Protein AF-A0A3P8RP35-F1 (afdb_monomer_lite)

InterPro domains:
  IPR036282 Glutathione S-transferase, C-terminal domain superfamily [SSF47616] (12-62)

Sequence (72 aa):
MASGLSDLKGAEALNDYLSSRSYLAGFSPSQADHKAFKLLRRPPNPHHVHALRWYRHIAALQQDLHPDSSSE

Radius of gyration: 13.49 Å; chains: 1; bounding box: 29×22×44 Å

Foldseek 3Di:
DPVVVVLLVVLQVLLVVQPVALEPDDNDHDPVLVVVLVVNVDADDVVSVRSNNNNVVVVVVVVVPPVPPPDD

Organism: Amphiprion percula (NCBI:txid161767)

pLDDT: mean 84.61, std 17.04, range [40.66, 98.25]

Secondary structure (DSSP, 8-state):
--HHHHHHHHHHHHHHHTTS-SSSSTTS--HHHHHHHHHH-SPPPTT-HHHHHHHHHHHHHHHHTSTTS---

Structure (mmCIF, N/CA/C/O backbone):
data_AF-A0A3P8RP35-F1
#
_entry.id   AF-A0A3P8RP35-F1
#
loop_
_atom_site.group_PDB
_atom_site.id
_atom_site.type_symbol
_atom_site.label_atom_id
_at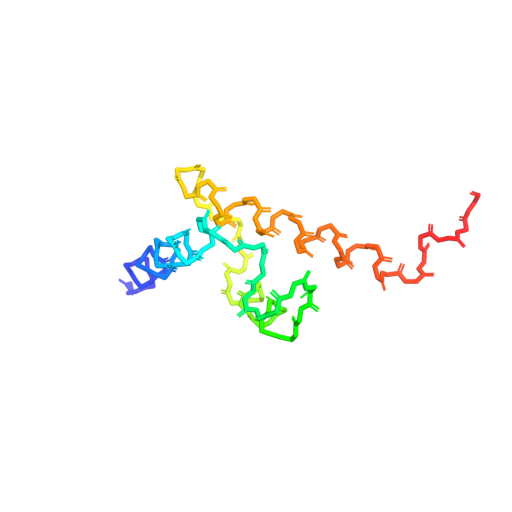om_site.label_alt_id
_atom_site.label_comp_id
_atom_site.label_asym_id
_atom_site.label_entity_id
_atom_site.label_seq_id
_atom_site.pdbx_PDB_ins_code
_atom_site.Cartn_x
_atom_site.Cartn_y
_atom_site.Cartn_z
_atom_site.occupancy
_atom_site.B_iso_or_equiv
_atom_site.auth_seq_id
_atom_site.auth_comp_id
_atom_site.auth_asym_id
_atom_site.auth_atom_id
_atom_site.pdbx_PDB_model_num
ATOM 1 N N . MET A 1 1 ? -19.449 1.697 -17.201 1.00 40.66 1 MET A N 1
ATOM 2 C CA . MET A 1 1 ? -18.639 0.495 -17.511 1.00 40.66 1 MET A CA 1
ATOM 3 C C . MET A 1 1 ? -17.135 0.822 -17.582 1.00 40.66 1 MET A C 1
ATOM 5 O O . MET A 1 1 ? -16.483 0.435 -18.537 1.00 40.66 1 MET A O 1
ATOM 9 N N . ALA A 1 2 ? -16.561 1.528 -16.593 1.00 47.41 2 ALA A N 1
ATOM 10 C CA . ALA A 1 2 ? -15.154 1.978 -16.636 1.00 47.41 2 ALA A CA 1
ATOM 11 C C . ALA A 1 2 ? -14.313 1.579 -15.402 1.00 47.41 2 ALA A C 1
ATOM 13 O O . ALA A 1 2 ? -13.157 1.970 -15.304 1.00 47.41 2 ALA A O 1
ATOM 14 N N . SER A 1 3 ? -14.866 0.802 -14.458 1.00 57.50 3 SER A N 1
ATOM 15 C CA . SER A 1 3 ? -14.144 0.455 -13.218 1.00 57.50 3 SER A CA 1
ATOM 16 C C . SER A 1 3 ? -13.089 -0.636 -13.436 1.00 57.50 3 SER A C 1
ATOM 18 O O . SER A 1 3 ? -12.005 -0.563 -12.878 1.00 57.50 3 SER A O 1
ATOM 20 N N . GLY A 1 4 ? -13.349 -1.605 -14.324 1.00 53.81 4 GLY A N 1
ATOM 21 C CA . GLY A 1 4 ? -12.505 -2.801 -14.452 1.00 53.81 4 GLY A CA 1
ATOM 22 C C . GLY A 1 4 ? -11.057 -2.535 -14.880 1.00 53.81 4 GLY A C 1
ATOM 23 O O . GLY A 1 4 ? -10.150 -3.142 -14.325 1.00 53.81 4 GLY A O 1
ATOM 24 N N . LEU A 1 5 ? -10.821 -1.616 -15.824 1.00 45.34 5 LEU A N 1
ATOM 25 C CA . LEU A 1 5 ? -9.466 -1.292 -16.303 1.00 45.34 5 LEU A CA 1
ATOM 26 C C . LEU A 1 5 ? -8.643 -0.508 -15.270 1.00 45.34 5 LEU A C 1
ATOM 28 O O . LEU A 1 5 ? -7.446 -0.752 -15.127 1.00 45.34 5 LEU A O 1
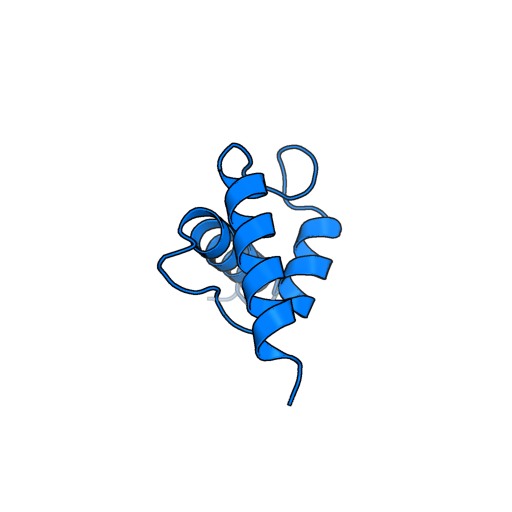ATOM 32 N N . SER A 1 6 ? -9.282 0.401 -14.532 1.00 60.69 6 SER A N 1
ATOM 33 C CA . SER A 1 6 ? -8.646 1.174 -13.459 1.00 60.69 6 SER A CA 1
ATOM 34 C C . SER A 1 6 ? -8.292 0.282 -12.268 1.00 60.69 6 SER A C 1
ATOM 36 O O . SER A 1 6 ? -7.191 0.382 -11.729 1.00 60.69 6 SER A O 1
ATOM 38 N N . ASP A 1 7 ? -9.194 -0.639 -11.915 1.00 62.88 7 ASP A N 1
ATOM 39 C CA . ASP A 1 7 ? -8.998 -1.610 -10.836 1.00 62.88 7 ASP A CA 1
ATOM 40 C C . ASP A 1 7 ? -7.887 -2.626 -11.184 1.00 62.88 7 ASP A C 1
ATOM 42 O O . ASP A 1 7 ? -7.060 -2.952 -10.331 1.00 62.88 7 ASP A O 1
ATOM 46 N N . LEU A 1 8 ? -7.804 -3.074 -12.447 1.00 62.12 8 LEU A N 1
ATOM 47 C CA . LEU A 1 8 ? -6.727 -3.946 -12.946 1.00 62.12 8 LEU A CA 1
ATOM 48 C C . LEU A 1 8 ? -5.354 -3.269 -12.847 1.00 62.12 8 LEU A C 1
ATOM 50 O O . LEU A 1 8 ? -4.428 -3.842 -12.274 1.00 62.12 8 LEU A O 1
ATOM 54 N N . LYS A 1 9 ? -5.241 -2.032 -13.345 1.00 73.94 9 LYS A N 1
ATOM 55 C CA . LYS A 1 9 ? -3.977 -1.282 -13.338 1.00 73.94 9 LYS A CA 1
ATOM 56 C C . LYS A 1 9 ? -3.536 -0.900 -11.922 1.00 73.94 9 LYS A C 1
ATOM 58 O O . LYS A 1 9 ? -2.345 -0.890 -11.623 1.00 73.94 9 LYS A O 1
ATOM 63 N N . GLY A 1 10 ? -4.496 -0.625 -11.036 1.00 81.75 10 GLY A N 1
ATOM 64 C CA . GLY A 1 10 ? -4.231 -0.387 -9.619 1.00 81.75 10 GLY A CA 1
ATOM 65 C C . GLY A 1 10 ? -3.703 -1.629 -8.897 1.00 81.75 10 GLY A C 1
ATOM 66 O O . GLY A 1 10 ? -2.772 -1.521 -8.102 1.00 81.75 10 GLY A O 1
ATOM 67 N N . ALA A 1 11 ? -4.252 -2.811 -9.194 1.00 83.81 11 ALA A N 1
ATOM 68 C CA . ALA A 1 11 ? -3.810 -4.063 -8.583 1.00 83.81 11 ALA A CA 1
ATOM 69 C C . ALA A 1 11 ? -2.412 -4.499 -9.054 1.00 83.81 11 ALA A C 1
ATOM 71 O O . ALA A 1 11 ? -1.637 -5.002 -8.241 1.00 83.81 11 ALA A O 1
ATOM 72 N N . GLU A 1 12 ? -2.081 -4.281 -10.328 1.00 91.38 12 GLU A N 1
ATOM 73 C CA . GLU A 1 12 ? -0.747 -4.550 -10.881 1.00 91.38 12 GLU A CA 1
ATOM 74 C C . GLU A 1 12 ? 0.313 -3.625 -10.262 1.00 91.38 12 GLU A C 1
ATOM 76 O O . GLU A 1 12 ? 1.288 -4.099 -9.684 1.00 91.38 12 GLU A O 1
ATOM 81 N N . ALA A 1 13 ? 0.072 -2.308 -10.247 1.00 93.00 13 ALA A N 1
ATOM 82 C CA . ALA A 1 13 ? 1.000 -1.355 -9.631 1.00 93.00 13 ALA A CA 1
ATOM 83 C C . ALA A 1 13 ? 1.214 -1.629 -8.129 1.00 93.00 13 ALA A C 1
ATOM 85 O O . ALA A 1 13 ? 2.330 -1.522 -7.614 1.00 93.00 13 ALA A O 1
ATOM 86 N N . LEU A 1 14 ? 0.148 -2.013 -7.420 1.00 94.62 14 LEU A N 1
ATOM 87 C CA . LEU A 1 14 ? 0.225 -2.429 -6.022 1.00 94.62 14 LEU A CA 1
ATOM 88 C C . LEU A 1 14 ? 1.064 -3.704 -5.851 1.00 94.62 14 LEU A C 1
ATOM 90 O O . LEU A 1 14 ? 1.862 -3.792 -4.917 1.00 94.62 14 LEU A O 1
ATOM 94 N N . ASN A 1 15 ? 0.896 -4.684 -6.741 1.00 96.69 15 ASN A N 1
ATOM 95 C CA . ASN A 1 15 ? 1.670 -5.921 -6.724 1.00 96.69 15 ASN A CA 1
ATOM 96 C C . ASN A 1 15 ? 3.169 -5.651 -6.874 1.00 96.69 15 ASN A C 1
ATOM 98 O O . ASN A 1 15 ? 3.959 -6.154 -6.075 1.00 96.69 15 ASN A O 1
ATOM 102 N N . ASP A 1 16 ? 3.548 -4.819 -7.841 1.00 97.19 16 ASP A N 1
ATOM 103 C CA . ASP A 1 16 ? 4.950 -4.490 -8.096 1.00 97.19 16 ASP A CA 1
ATOM 104 C C . ASP A 1 16 ? 5.564 -3.723 -6.928 1.00 97.19 16 ASP A C 1
ATOM 106 O O . ASP A 1 16 ? 6.670 -4.036 -6.485 1.00 97.19 16 ASP A O 1
ATOM 110 N N . TYR A 1 17 ? 4.824 -2.773 -6.350 1.00 96.56 17 TYR A N 1
ATOM 111 C CA . TYR A 1 17 ? 5.265 -2.043 -5.162 1.00 96.56 17 TYR A CA 1
ATOM 112 C C . TYR A 1 17 ? 5.535 -2.978 -3.970 1.00 96.56 17 TYR A C 1
ATOM 114 O O . TYR A 1 17 ? 6.515 -2.792 -3.245 1.00 96.56 17 TYR A O 1
ATOM 122 N N . LEU A 1 18 ? 4.677 -3.985 -3.772 1.00 97.81 18 LEU A N 1
ATOM 123 C CA . LEU A 1 18 ? 4.752 -4.957 -2.675 1.00 97.81 18 LEU A CA 1
ATOM 124 C C . LEU A 1 18 ? 5.675 -6.154 -2.958 1.00 97.81 18 LEU A C 1
ATOM 126 O O . LEU A 1 18 ? 5.829 -7.034 -2.104 1.00 97.81 18 LEU A O 1
ATOM 130 N N . SER A 1 19 ? 6.320 -6.203 -4.124 1.00 98.12 19 SER A N 1
ATOM 131 C CA . SER A 1 19 ? 7.308 -7.243 -4.446 1.00 98.12 19 SER A CA 1
ATOM 132 C C . SER A 1 19 ? 8.504 -7.225 -3.486 1.00 98.12 19 SER A C 1
ATOM 134 O O . SER A 1 19 ? 9.002 -8.277 -3.092 1.00 98.12 19 SER A O 1
ATOM 136 N N . SER A 1 20 ? 8.904 -6.033 -3.037 1.00 97.56 20 SER A N 1
ATOM 137 C CA . SER A 1 20 ? 10.022 -5.801 -2.110 1.00 97.56 20 SER A CA 1
ATOM 138 C C . SER A 1 20 ? 9.584 -5.242 -0.752 1.00 97.56 20 SER A C 1
ATOM 140 O O . SER A 1 20 ? 10.423 -4.864 0.065 1.00 97.56 20 SER A O 1
ATOM 142 N N . ARG A 1 21 ? 8.271 -5.157 -0.500 1.00 97.88 21 ARG A N 1
ATOM 143 C CA . ARG A 1 21 ? 7.700 -4.499 0.683 1.00 97.88 21 ARG A CA 1
ATOM 144 C C . ARG A 1 21 ? 6.563 -5.308 1.288 1.00 97.88 21 ARG A C 1
ATOM 146 O O . ARG A 1 21 ? 5.737 -5.884 0.582 1.00 97.88 21 ARG A O 1
ATOM 153 N N . SER A 1 22 ? 6.492 -5.300 2.613 1.00 97.25 22 SER A N 1
ATOM 154 C CA . SER A 1 22 ? 5.405 -5.954 3.350 1.00 97.25 22 SER A CA 1
ATOM 155 C C . SER A 1 22 ? 4.186 -5.051 3.541 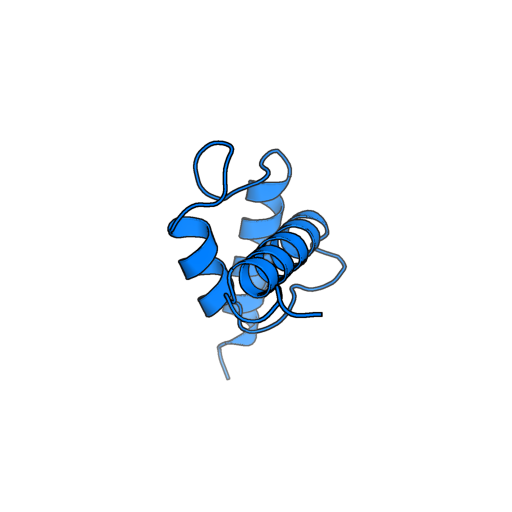1.00 97.25 22 SER A C 1
ATOM 157 O O . SER A 1 22 ? 3.081 -5.570 3.651 1.00 97.25 22 SER A O 1
ATOM 159 N N . TYR A 1 23 ? 4.379 -3.728 3.547 1.00 97.88 23 TYR A N 1
ATOM 160 C CA . TYR A 1 23 ? 3.356 -2.713 3.823 1.00 97.88 23 TYR A CA 1
ATOM 161 C C . TYR A 1 23 ? 3.516 -1.502 2.899 1.00 97.88 23 TYR A C 1
ATOM 163 O O . TYR A 1 23 ? 4.540 -1.345 2.228 1.00 97.88 23 TYR A O 1
ATOM 171 N N . LEU A 1 24 ? 2.511 -0.627 2.885 1.00 96.56 24 LEU A N 1
ATOM 172 C CA . LEU A 1 24 ? 2.516 0.602 2.084 1.00 96.56 24 LEU A CA 1
ATOM 173 C C . LEU A 1 24 ? 3.318 1.752 2.702 1.00 96.56 24 LEU A C 1
ATOM 175 O O . LEU A 1 24 ? 3.626 2.720 2.007 1.00 96.56 24 LEU A O 1
ATOM 179 N N . ALA A 1 25 ? 3.675 1.656 3.982 1.00 94.50 25 ALA A N 1
ATOM 180 C CA . ALA A 1 25 ? 4.582 2.587 4.638 1.00 94.50 25 ALA A CA 1
ATOM 181 C C . ALA A 1 25 ? 5.323 1.906 5.797 1.00 94.50 25 ALA A C 1
ATOM 183 O O . ALA A 1 25 ? 4.709 1.244 6.628 1.00 94.50 25 ALA A O 1
ATOM 184 N N . GLY A 1 26 ? 6.641 2.114 5.882 1.00 92.94 26 GLY A N 1
ATOM 185 C CA . GLY A 1 26 ? 7.468 1.552 6.952 1.00 92.94 26 GLY A CA 1
ATOM 186 C C . GLY A 1 26 ? 7.505 0.018 6.957 1.00 92.94 26 GLY A C 1
ATOM 187 O O . GLY A 1 26 ? 7.413 -0.624 5.911 1.00 92.94 26 GLY A O 1
ATOM 188 N N . PHE A 1 27 ? 7.666 -0.558 8.150 1.00 95.19 27 PHE A N 1
ATOM 189 C CA . PHE A 1 27 ? 7.842 -2.003 8.361 1.00 95.19 27 PHE A CA 1
ATOM 190 C C . PHE A 1 27 ? 6.727 -2.643 9.204 1.00 95.19 27 PHE A C 1
ATOM 192 O O . PHE A 1 27 ? 6.826 -3.816 9.555 1.00 95.19 27 PHE A O 1
ATOM 199 N N . SER A 1 28 ? 5.663 -1.892 9.491 1.00 95.88 28 SER A N 1
ATOM 200 C CA . SER A 1 28 ? 4.503 -2.321 10.282 1.00 95.88 28 SER A CA 1
ATOM 201 C C . SER A 1 28 ? 3.207 -1.844 9.610 1.00 95.88 28 SER A C 1
ATOM 203 O O . SER A 1 28 ? 3.267 -0.895 8.824 1.00 95.88 28 SER A O 1
ATOM 205 N N . PRO A 1 29 ? 2.037 -2.442 9.919 1.00 95.94 29 PRO A N 1
ATOM 206 C CA . PRO A 1 29 ? 0.756 -1.984 9.382 1.00 95.94 29 PRO A CA 1
ATOM 207 C C . PRO A 1 29 ? 0.529 -0.493 9.649 1.00 95.94 29 PRO A C 1
ATOM 209 O O . PRO A 1 29 ? 0.786 -0.003 10.750 1.00 95.94 29 PRO A O 1
ATOM 212 N N . SER A 1 30 ? 0.030 0.231 8.648 1.00 95.88 30 SER A N 1
ATOM 213 C CA . SER A 1 30 ? -0.150 1.681 8.717 1.00 95.88 30 SER A CA 1
ATOM 214 C C . SER A 1 30 ? -1.526 2.132 8.215 1.00 95.88 30 SER A C 1
ATOM 216 O O . SER A 1 30 ? -2.280 1.386 7.588 1.00 95.88 30 SER A O 1
ATOM 218 N N . GLN A 1 31 ? -1.850 3.414 8.417 1.00 94.44 31 GLN A N 1
ATOM 219 C CA . GLN A 1 31 ? -3.083 4.002 7.880 1.00 94.44 31 GLN A CA 1
ATOM 220 C C . GLN A 1 31 ? -3.145 3.958 6.342 1.00 94.44 31 GLN A C 1
ATOM 222 O O . GLN A 1 31 ? -4.242 3.966 5.776 1.00 94.44 31 GLN A O 1
ATOM 227 N N . ALA A 1 32 ? -1.994 3.913 5.658 1.00 95.19 32 ALA A N 1
ATOM 228 C CA . ALA A 1 32 ? -1.948 3.749 4.208 1.00 95.19 32 ALA A CA 1
ATOM 229 C C . ALA A 1 32 ? -2.512 2.381 3.798 1.00 95.19 32 ALA A C 1
ATOM 231 O O . ALA A 1 32 ? -3.349 2.312 2.896 1.00 95.19 32 ALA A O 1
ATOM 232 N N . ASP A 1 33 ? -2.141 1.322 4.523 1.00 95.88 33 ASP A N 1
ATOM 233 C CA . ASP A 1 33 ? -2.633 -0.034 4.286 1.00 95.88 33 ASP A CA 1
ATOM 234 C C . ASP A 1 33 ? -4.149 -0.117 4.490 1.00 95.88 33 ASP A C 1
ATOM 236 O O . ASP A 1 33 ? -4.867 -0.599 3.617 1.00 95.88 33 ASP A O 1
ATOM 240 N N . HIS A 1 34 ? -4.662 0.448 5.588 1.00 92.81 34 HIS A N 1
ATOM 241 C CA . HIS A 1 34 ? -6.102 0.475 5.863 1.00 92.81 34 HIS A CA 1
ATOM 242 C C . HIS A 1 34 ? -6.910 1.189 4.773 1.00 92.81 34 HIS A C 1
ATOM 244 O O . HIS A 1 34 ? -7.984 0.720 4.387 1.00 92.81 34 HIS A O 1
ATOM 250 N N . LYS A 1 35 ? -6.414 2.328 4.271 1.00 92.25 35 LYS A N 1
ATOM 251 C CA . LYS A 1 35 ? -7.079 3.081 3.197 1.00 92.25 35 LYS A CA 1
ATOM 252 C C . LYS A 1 35 ? -7.093 2.283 1.894 1.00 92.25 35 LYS A C 1
ATOM 254 O O . LYS A 1 35 ? -8.155 2.140 1.292 1.00 92.25 35 LYS A O 1
ATOM 259 N N . ALA A 1 36 ? -5.949 1.733 1.489 1.00 92.50 36 ALA A N 1
ATOM 260 C CA . ALA A 1 36 ? -5.845 0.936 0.269 1.00 92.50 36 ALA A CA 1
ATOM 261 C C . ALA A 1 36 ? -6.702 -0.339 0.336 1.00 92.50 36 ALA A C 1
ATOM 263 O O . ALA A 1 36 ? -7.407 -0.664 -0.618 1.00 92.50 36 ALA A O 1
ATOM 264 N N . PHE A 1 37 ? -6.709 -1.021 1.485 1.00 93.19 37 PHE A N 1
ATOM 265 C CA . PHE A 1 37 ? -7.497 -2.233 1.697 1.00 93.19 37 PHE A CA 1
ATOM 266 C C . PHE A 1 37 ? -9.002 -1.978 1.515 1.00 93.19 37 PHE A C 1
ATOM 268 O O . PHE A 1 37 ? -9.681 -2.721 0.804 1.00 93.19 37 PHE A O 1
ATOM 275 N N . LYS A 1 38 ? -9.518 -0.875 2.080 1.00 90.19 38 LYS A N 1
ATOM 276 C CA . LYS A 1 38 ? -10.926 -0.469 1.921 1.00 90.19 38 LYS A CA 1
ATOM 277 C C . LYS A 1 38 ? -11.296 -0.152 0.469 1.00 90.19 38 LYS A C 1
ATOM 279 O O . LYS A 1 38 ? -12.421 -0.438 0.063 1.00 90.19 38 LYS A O 1
ATOM 284 N N . LEU A 1 39 ? -10.370 0.415 -0.308 1.00 89.19 39 LEU A N 1
ATOM 285 C CA . LEU A 1 39 ? -10.603 0.742 -1.719 1.00 89.19 39 LEU A CA 1
ATOM 286 C C . LEU A 1 39 ? -10.696 -0.506 -2.603 1.00 89.19 39 LEU A C 1
ATOM 288 O O . LEU A 1 39 ? -11.528 -0.537 -3.505 1.00 89.19 39 LEU A O 1
ATOM 292 N N . LEU A 1 40 ? -9.901 -1.545 -2.328 1.00 86.25 40 LEU A N 1
ATOM 293 C CA . LEU A 1 40 ? -9.915 -2.781 -3.119 1.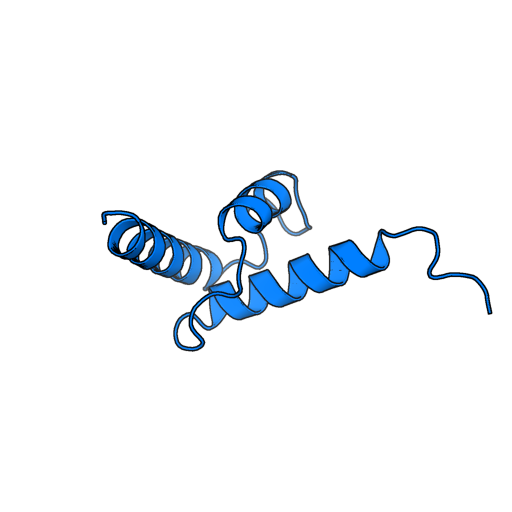00 86.25 40 LEU A CA 1
ATOM 294 C C . LEU A 1 40 ? -11.237 -3.552 -3.007 1.00 86.25 40 LEU A C 1
ATOM 296 O O . LEU A 1 40 ? -11.643 -4.188 -3.977 1.00 86.25 40 LEU A O 1
ATOM 300 N N . ARG A 1 41 ? -11.927 -3.484 -1.855 1.00 82.00 41 ARG A N 1
ATOM 301 C CA . ARG A 1 41 ? -13.227 -4.130 -1.528 1.00 82.00 41 ARG A CA 1
ATOM 302 C C . ARG A 1 41 ? -13.288 -5.661 -1.647 1.00 82.00 41 ARG A C 1
ATOM 304 O O . ARG A 1 41 ? -14.143 -6.269 -1.015 1.00 82.00 41 ARG A O 1
ATOM 311 N N . ARG A 1 42 ? -12.428 -6.281 -2.453 1.00 88.69 42 ARG A N 1
ATOM 312 C CA . ARG A 1 42 ? -12.327 -7.717 -2.725 1.00 88.69 42 ARG A CA 1
ATOM 313 C C . ARG A 1 42 ? -10.851 -8.116 -2.885 1.00 88.69 42 ARG A C 1
ATOM 315 O O . ARG A 1 42 ? -10.033 -7.248 -3.200 1.00 88.69 42 ARG A O 1
ATOM 322 N N . PRO A 1 43 ? -10.507 -9.404 -2.717 1.00 92.25 43 PRO A N 1
ATOM 323 C CA . PRO A 1 43 ?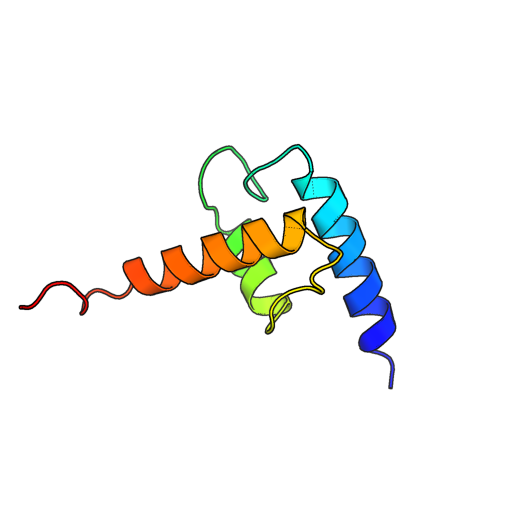 -9.144 -9.875 -2.931 1.00 92.25 43 PRO A CA 1
ATOM 324 C C . PRO A 1 43 ? -8.652 -9.594 -4.365 1.00 92.25 43 PRO A C 1
ATOM 326 O O . PRO A 1 43 ? -9.431 -9.760 -5.311 1.00 92.25 43 PRO A O 1
ATOM 329 N N . PRO A 1 44 ? -7.373 -9.213 -4.551 1.00 92.56 44 PRO A N 1
ATOM 330 C CA . PRO A 1 44 ? -6.748 -9.133 -5.870 1.00 92.56 44 PRO A CA 1
ATOM 331 C C . PRO A 1 44 ? -6.749 -10.481 -6.607 1.00 92.56 44 PRO A C 1
ATOM 333 O O . PRO A 1 44 ? -6.879 -11.544 -5.995 1.00 92.56 44 PRO A O 1
ATOM 336 N N . ASN A 1 45 ? -6.554 -10.440 -7.929 1.00 93.00 45 ASN A N 1
ATOM 337 C CA . ASN A 1 45 ? -6.383 -11.645 -8.744 1.00 93.00 45 ASN A CA 1
ATOM 338 C C . ASN A 1 45 ? -5.212 -12.508 -8.205 1.00 93.00 45 ASN A C 1
ATOM 340 O O . ASN A 1 45 ? -4.169 -11.941 -7.876 1.00 93.00 45 ASN A O 1
ATOM 344 N N . PRO A 1 46 ? -5.334 -13.849 -8.153 1.00 94.00 46 PRO A N 1
ATOM 345 C CA . PRO A 1 46 ? -4.253 -14.747 -7.733 1.00 94.00 46 PRO A CA 1
ATOM 346 C C . PRO A 1 46 ? -2.910 -14.587 -8.458 1.00 94.00 46 PRO A C 1
ATOM 348 O O . PRO A 1 46 ? -1.882 -14.903 -7.868 1.00 94.00 46 PRO A O 1
ATOM 351 N N . HIS A 1 47 ? -2.893 -14.072 -9.691 1.00 95.31 47 HIS A N 1
ATOM 352 C CA . HIS A 1 47 ? -1.657 -13.760 -10.418 1.00 95.31 47 HIS A CA 1
ATOM 353 C C . HIS A 1 47 ? -0.883 -12.577 -9.814 1.00 95.31 47 HIS A C 1
ATOM 355 O O . HIS A 1 47 ? 0.337 -12.510 -9.939 1.00 95.31 47 HIS A O 1
ATOM 361 N N . HIS A 1 48 ? -1.559 -11.674 -9.100 1.00 95.56 48 HIS A N 1
ATOM 362 C CA . HIS A 1 48 ? -0.942 -10.577 -8.353 1.00 95.56 48 HIS A CA 1
ATOM 363 C C . HIS A 1 48 ? -0.539 -11.057 -6.952 1.00 95.56 48 HIS A C 1
ATOM 365 O O . HIS A 1 48 ? -1.097 -10.635 -5.935 1.00 95.56 48 HIS A O 1
ATOM 371 N N . VAL A 1 49 ? 0.411 -11.995 -6.906 1.00 97.56 49 VAL A N 1
ATOM 372 C CA . VAL A 1 49 ? 0.773 -12.763 -5.703 1.00 97.56 49 VAL A CA 1
ATOM 373 C C . VAL A 1 49 ? 1.177 -11.893 -4.509 1.00 97.56 49 VAL A C 1
ATOM 375 O O . VAL A 1 49 ? 0.819 -12.209 -3.373 1.00 97.56 49 VAL A O 1
ATOM 378 N N . HIS A 1 50 ? 1.873 -10.776 -4.732 1.00 98.25 50 HIS A N 1
ATOM 379 C CA . HIS A 1 50 ? 2.333 -9.892 -3.658 1.00 98.25 50 HIS A CA 1
ATOM 380 C C . HIS A 1 50 ? 1.192 -9.041 -3.102 1.00 98.25 50 HIS A C 1
ATOM 382 O O . HIS A 1 50 ? 1.053 -8.919 -1.883 1.00 98.25 50 HIS A O 1
ATOM 388 N N . ALA A 1 51 ? 0.334 -8.522 -3.986 1.00 97.25 51 ALA A N 1
ATOM 389 C CA . ALA A 1 51 ? -0.870 -7.803 -3.582 1.00 97.25 51 ALA A CA 1
ATOM 390 C C . ALA A 1 51 ? -1.851 -8.729 -2.848 1.00 97.25 51 ALA A C 1
ATOM 392 O O . ALA A 1 51 ? -2.415 -8.341 -1.827 1.00 97.25 51 ALA A O 1
ATOM 393 N N . LEU A 1 52 ? -2.025 -9.972 -3.311 1.00 97.31 52 LEU A N 1
ATOM 394 C CA . LEU A 1 52 ? -2.890 -10.950 -2.653 1.00 97.31 52 LEU A CA 1
ATOM 395 C C . LEU A 1 52 ? -2.351 -11.368 -1.277 1.00 97.31 52 LEU A C 1
ATOM 397 O O . LEU A 1 52 ? -3.129 -11.458 -0.325 1.00 97.31 52 LEU A O 1
ATOM 401 N N . ARG A 1 53 ? -1.033 -11.588 -1.148 1.00 97.94 53 ARG A N 1
ATOM 402 C CA . ARG A 1 53 ? -0.370 -11.843 0.144 1.00 97.94 53 ARG A CA 1
ATOM 403 C C . ARG A 1 53 ? -0.659 -10.715 1.131 1.00 97.94 53 ARG A C 1
ATOM 405 O O . ARG A 1 53 ? -1.128 -10.978 2.234 1.00 97.94 53 ARG A O 1
ATOM 412 N N . TRP A 1 54 ? -0.407 -9.471 0.725 1.00 97.88 54 TRP A N 1
ATOM 413 C CA . TRP A 1 54 ? -0.668 -8.293 1.551 1.00 97.88 54 TRP A CA 1
ATOM 414 C C . TRP A 1 54 ? -2.154 -8.160 1.908 1.00 97.88 54 TRP A C 1
ATOM 416 O O . TRP A 1 54 ? -2.472 -7.975 3.076 1.00 97.88 54 TRP A O 1
ATOM 426 N N . TYR A 1 55 ? -3.072 -8.342 0.951 1.00 96.81 55 TYR A N 1
ATOM 427 C CA . TYR A 1 55 ? -4.512 -8.231 1.206 1.00 96.81 55 TYR A CA 1
ATOM 428 C C . TYR A 1 55 ? -4.970 -9.216 2.287 1.00 96.81 55 TYR A C 1
ATOM 430 O O . TYR A 1 55 ? -5.658 -8.827 3.226 1.00 96.81 55 TYR A O 1
ATOM 438 N N . ARG A 1 56 ? -4.559 -10.487 2.186 1.00 97.12 56 ARG A N 1
ATOM 439 C CA . ARG A 1 56 ? -4.888 -11.519 3.184 1.00 97.12 56 ARG A CA 1
ATOM 440 C C . ARG A 1 56 ? -4.327 -11.182 4.562 1.00 97.12 56 ARG A C 1
ATOM 442 O O . ARG A 1 56 ? -5.024 -11.355 5.553 1.00 97.12 56 ARG A O 1
ATOM 449 N N . HIS A 1 57 ? -3.098 -10.672 4.606 1.00 97.12 57 HIS A N 1
ATOM 450 C CA . HIS A 1 57 ? -2.448 -10.259 5.847 1.00 97.12 57 HIS A CA 1
ATOM 451 C C . HIS A 1 57 ? -3.199 -9.114 6.538 1.00 97.12 57 HIS A C 1
ATOM 453 O O . HIS A 1 57 ? -3.554 -9.226 7.707 1.00 97.12 57 HIS A O 1
ATOM 459 N N . ILE A 1 58 ? -3.526 -8.041 5.808 1.00 96.31 58 ILE A N 1
ATOM 460 C CA . ILE A 1 58 ? -4.290 -6.912 6.363 1.00 96.31 58 ILE A CA 1
ATOM 461 C C . ILE A 1 58 ? -5.707 -7.336 6.779 1.00 96.31 58 ILE A C 1
ATOM 463 O O . ILE A 1 58 ? -6.201 -6.856 7.796 1.00 96.31 58 ILE A O 1
ATOM 467 N N . ALA A 1 59 ? -6.350 -8.245 6.037 1.00 95.06 59 ALA A N 1
ATOM 468 C CA . ALA A 1 59 ? -7.662 -8.778 6.403 1.00 95.06 59 ALA A CA 1
ATOM 469 C C . ALA A 1 59 ? -7.632 -9.521 7.749 1.00 95.06 59 ALA A C 1
ATOM 471 O O . ALA A 1 59 ? -8.492 -9.267 8.587 1.00 95.06 59 ALA A O 1
ATOM 472 N N . ALA A 1 60 ? -6.634 -10.383 7.972 1.00 94.88 60 ALA A N 1
ATOM 473 C CA . ALA A 1 60 ? -6.473 -11.108 9.235 1.00 94.88 60 ALA A CA 1
ATOM 474 C C . ALA A 1 60 ? -6.237 -10.148 10.414 1.00 94.88 60 ALA A C 1
ATOM 476 O O . ALA A 1 60 ? -6.933 -10.224 11.420 1.00 94.88 60 ALA A O 1
ATOM 477 N N . LEU A 1 61 ? -5.359 -9.152 10.239 1.00 92.88 61 LEU A N 1
ATOM 478 C CA . LEU A 1 61 ? -5.111 -8.131 11.265 1.00 92.88 61 LEU A CA 1
ATOM 479 C C . LEU A 1 61 ? -6.376 -7.348 11.653 1.00 92.88 61 LEU A C 1
ATOM 481 O O . LEU A 1 61 ? -6.515 -6.934 12.799 1.00 92.88 61 LEU A O 1
ATOM 485 N N . GLN A 1 62 ? -7.310 -7.125 10.723 1.00 85.62 62 GLN A N 1
ATOM 486 C CA . GLN A 1 62 ? -8.582 -6.467 11.043 1.00 85.62 62 GLN A CA 1
ATOM 487 C C . GLN A 1 62 ? -9.526 -7.349 11.866 1.00 85.62 62 GLN A C 1
ATOM 489 O O . GLN A 1 62 ? -10.338 -6.806 12.611 1.00 85.62 62 GLN A O 1
ATOM 494 N N . GLN A 1 63 ? -9.431 -8.674 11.736 1.00 83.25 63 GLN A N 1
ATOM 495 C CA . GLN A 1 63 ? -10.202 -9.613 12.552 1.00 83.25 63 GLN A CA 1
ATOM 496 C C . GLN A 1 63 ? -9.640 -9.686 13.974 1.00 83.25 63 GLN A C 1
ATOM 498 O O . GLN A 1 63 ? -10.412 -9.620 14.926 1.00 83.25 63 GLN A O 1
ATOM 503 N N . ASP A 1 64 ? -8.313 -9.705 14.118 1.00 75.38 64 ASP A N 1
ATOM 504 C CA . ASP A 1 64 ? -7.639 -9.718 15.425 1.00 75.38 64 ASP A CA 1
ATOM 505 C C . ASP A 1 64 ? -7.895 -8.435 16.235 1.00 75.38 64 ASP A C 1
ATOM 507 O O . ASP A 1 64 ? -7.936 -8.451 17.463 1.00 75.38 64 ASP A O 1
ATOM 511 N N . LEU A 1 65 ? -8.086 -7.300 15.554 1.00 63.38 65 LEU A N 1
ATOM 512 C CA . LEU A 1 65 ? -8.389 -6.010 16.185 1.00 63.38 65 LEU A CA 1
ATOM 513 C C . LEU A 1 65 ? -9.853 -5.873 16.638 1.00 63.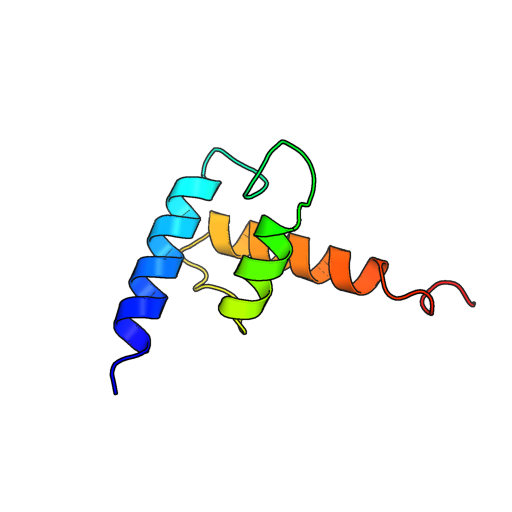38 65 LEU A C 1
ATOM 515 O O . LEU A 1 65 ? -10.217 -4.829 17.185 1.00 63.38 65 LEU A O 1
ATOM 519 N N . HIS A 1 66 ? -10.698 -6.886 16.422 1.00 58.22 66 HIS A N 1
ATOM 520 C CA . HIS A 1 66 ? -12.057 -6.910 16.950 1.00 58.22 66 HIS A CA 1
ATOM 521 C C . HIS A 1 66 ? -12.015 -7.396 18.417 1.00 58.22 66 HIS A C 1
ATOM 523 O O . HIS A 1 66 ? -11.705 -8.562 18.660 1.00 58.22 66 HIS A O 1
ATOM 529 N N . PRO A 1 67 ? -12.324 -6.542 19.416 1.00 57.06 67 PRO A N 1
ATOM 530 C CA . PRO A 1 67 ? -12.074 -6.813 20.841 1.00 57.06 67 PRO A CA 1
ATOM 531 C C . PRO A 1 67 ? -12.942 -7.922 21.463 1.00 57.06 67 PRO A C 1
ATOM 533 O O . PRO A 1 67 ? -12.868 -8.141 22.667 1.00 57.06 67 PRO A O 1
ATOM 536 N N . ASP A 1 68 ? -13.750 -8.617 20.664 1.00 56.97 68 ASP A N 1
ATOM 537 C CA . ASP A 1 68 ? -14.668 -9.670 21.112 1.00 56.97 68 ASP A CA 1
ATOM 538 C C . ASP A 1 68 ? -14.103 -11.091 20.912 1.00 56.97 68 ASP A C 1
ATOM 540 O O . ASP A 1 68 ? -14.756 -12.074 21.231 1.00 56.97 68 ASP A O 1
ATOM 544 N N . SER A 1 69 ? -12.876 -11.236 20.393 1.00 53.38 69 SER A N 1
ATOM 545 C CA . SER A 1 69 ? -12.273 -12.563 20.166 1.00 53.38 69 SER A CA 1
ATOM 546 C C . SER A 1 69 ? -11.482 -13.116 21.364 1.00 53.38 69 SER A C 1
ATOM 548 O O . SER A 1 69 ? -10.799 -14.130 21.228 1.00 53.38 69 SER A O 1
ATOM 550 N N . SER A 1 70 ? -11.589 -12.474 22.531 1.00 55.78 70 SER A N 1
ATOM 551 C CA . SER A 1 70 ? -11.014 -12.932 23.802 1.00 55.78 70 SER A CA 1
ATOM 552 C C . SER A 1 70 ? -12.117 -13.145 24.835 1.00 55.78 70 SER A C 1
ATOM 554 O O . SER A 1 70 ? -12.219 -12.407 25.814 1.00 55.78 70 SER A O 1
ATOM 556 N N . SER A 1 71 ? -12.975 -14.131 24.611 1.00 52.34 71 SER A N 1
ATOM 557 C CA . SER A 1 71 ? -13.793 -14.757 25.652 1.00 52.34 71 SER A CA 1
ATOM 558 C C . SER A 1 71 ? -14.220 -16.131 25.159 1.00 52.34 71 SER A C 1
ATOM 560 O O . SER A 1 71 ? -15.233 -16.244 24.486 1.00 52.34 71 SER A O 1
ATOM 562 N N . GLU A 1 72 ? -13.388 -17.135 25.437 1.00 46.06 72 GLU A N 1
ATOM 563 C CA . GLU A 1 72 ? -13.753 -18.458 25.975 1.00 46.06 72 GLU A CA 1
ATOM 564 C C . GLU A 1 72 ? -12.479 -19.253 26.293 1.00 46.06 72 GLU A C 1
ATOM 566 O O . GLU A 1 72 ? -11.552 -19.269 25.449 1.00 46.06 72 GLU A O 1
#